Protein AF-A0A534U1G4-F1 (afdb_monomer_lite)

Structure (mmCIF, N/CA/C/O backbone):
data_AF-A0A534U1G4-F1
#
_entry.id   AF-A0A534U1G4-F1
#
loop_
_atom_site.group_PDB
_atom_site.id
_atom_site.type_symbol
_atom_site.label_atom_id
_atom_site.label_alt_id
_atom_site.label_comp_id
_atom_site.label_asym_id
_atom_site.label_entity_id
_atom_site.label_seq_id
_atom_site.pdbx_PDB_ins_code
_atom_site.Cartn_x
_atom_site.Cartn_y
_atom_site.Cartn_z
_atom_site.occupancy
_atom_site.B_iso_or_equiv
_atom_site.auth_seq_id
_atom_site.auth_comp_id
_atom_site.auth_asym_id
_atom_site.auth_atom_id
_atom_site.pdbx_PDB_model_num
ATOM 1 N N . ALA A 1 1 ? 0.301 -11.351 1.238 1.00 63.72 1 ALA A N 1
ATOM 2 C CA . ALA A 1 1 ? 0.905 -11.256 2.587 1.00 63.72 1 ALA A CA 1
ATOM 3 C C . ALA A 1 1 ? 0.819 -12.601 3.310 1.00 63.72 1 ALA A C 1
ATOM 5 O O . ALA A 1 1 ? -0.195 -13.269 3.157 1.00 63.72 1 ALA A O 1
ATOM 6 N N . ALA A 1 2 ? 1.834 -12.990 4.095 1.00 75.06 2 ALA A N 1
ATOM 7 C CA . ALA A 1 2 ? 1.848 -14.268 4.829 1.00 75.06 2 ALA A CA 1
ATOM 8 C C . ALA A 1 2 ? 0.688 -14.404 5.838 1.00 75.06 2 ALA A C 1
ATOM 10 O O . ALA A 1 2 ? 0.161 -15.491 6.023 1.00 75.06 2 ALA A O 1
ATOM 11 N N . CYS A 1 3 ? 0.226 -13.289 6.413 1.00 82.69 3 CYS A N 1
ATOM 12 C CA . CYS A 1 3 ? -0.944 -13.245 7.298 1.00 82.69 3 CYS A CA 1
ATOM 13 C C . CYS A 1 3 ? -2.263 -12.986 6.546 1.00 82.69 3 CYS A C 1
ATOM 15 O O . CYS A 1 3 ? -3.208 -12.483 7.142 1.00 82.69 3 CYS A O 1
ATOM 17 N N . GLY A 1 4 ? -2.326 -13.235 5.232 1.00 80.19 4 GLY A N 1
ATOM 18 C CA . GLY A 1 4 ? -3.421 -12.773 4.365 1.00 80.19 4 GLY A CA 1
ATOM 19 C C . GLY A 1 4 ? -4.823 -13.232 4.781 1.00 80.19 4 GLY A C 1
ATOM 20 O O . GLY A 1 4 ? -5.782 -12.505 4.540 1.00 80.19 4 GLY A O 1
ATOM 21 N N . GLU A 1 5 ? -4.925 -14.385 5.443 1.00 85.62 5 GLU A N 1
ATOM 22 C CA . GLU A 1 5 ? -6.196 -14.972 5.893 1.00 85.62 5 GLU A CA 1
ATOM 23 C C . GLU A 1 5 ? -6.665 -14.443 7.256 1.00 85.62 5 GLU A C 1
ATOM 25 O O . GLU A 1 5 ? -7.783 -14.711 7.692 1.00 85.62 5 GLU A O 1
ATOM 30 N N . HIS A 1 6 ? -5.829 -13.659 7.936 1.00 90.88 6 HIS A N 1
ATOM 31 C CA . HIS A 1 6 ? -6.122 -13.115 9.253 1.00 90.88 6 HIS A CA 1
ATOM 32 C C . HIS A 1 6 ? -6.422 -11.620 9.177 1.00 90.88 6 HIS A C 1
ATOM 34 O O . HIS A 1 6 ? -5.925 -10.897 8.313 1.00 90.88 6 HIS A O 1
ATOM 40 N N . ASP A 1 7 ? -7.223 -11.128 10.119 1.00 94.19 7 ASP A N 1
ATOM 41 C CA . ASP A 1 7 ? -7.346 -9.695 10.373 1.00 94.19 7 ASP A CA 1
ATOM 42 C C . ASP A 1 7 ? -6.049 -9.221 11.036 1.00 94.19 7 ASP A C 1
ATOM 44 O O . ASP A 1 7 ? -5.776 -9.536 12.194 1.00 94.19 7 ASP A O 1
ATOM 48 N N . THR A 1 8 ? -5.186 -8.557 10.270 1.00 95.25 8 THR A N 1
ATOM 49 C CA . THR A 1 8 ? -3.868 -8.124 10.736 1.00 95.25 8 THR A CA 1
ATOM 50 C C . THR A 1 8 ? -3.565 -6.714 10.254 1.00 95.25 8 THR A C 1
ATOM 52 O O . THR A 1 8 ? -3.754 -6.380 9.081 1.00 95.25 8 THR A O 1
ATOM 55 N N . GLU A 1 9 ? -3.045 -5.906 11.176 1.00 95.56 9 GLU A N 1
ATOM 56 C CA . GLU A 1 9 ? -2.536 -4.560 10.936 1.00 95.56 9 GLU A CA 1
ATOM 57 C C . GLU A 1 9 ? -1.026 -4.535 11.211 1.00 95.56 9 GLU A C 1
ATOM 59 O O . GLU A 1 9 ? -0.562 -5.016 12.245 1.00 95.56 9 GLU A O 1
ATOM 64 N N . LEU A 1 10 ? -0.257 -3.972 10.283 1.00 94.69 10 LEU A N 1
ATOM 65 C CA . LEU A 1 10 ? 1.175 -3.726 10.401 1.00 94.69 10 LEU A CA 1
ATOM 66 C C . LEU A 1 10 ? 1.411 -2.220 10.459 1.00 94.69 10 LEU A C 1
ATOM 68 O O . LEU A 1 10 ? 0.996 -1.476 9.569 1.00 94.69 10 LEU A O 1
ATOM 72 N N . PHE A 1 11 ? 2.130 -1.781 11.486 1.00 93.50 11 PHE A N 1
ATOM 73 C CA . PHE A 1 11 ? 2.505 -0.385 11.679 1.00 93.50 11 PHE A CA 1
ATOM 74 C C . PHE A 1 11 ? 3.995 -0.216 11.404 1.00 93.50 11 PHE A C 1
ATOM 76 O O . PHE A 1 11 ? 4.820 -0.975 11.909 1.00 93.50 11 PHE A O 1
ATOM 83 N N . THR A 1 12 ? 4.353 0.795 10.616 1.00 92.12 12 THR A N 1
ATOM 84 C CA . THR A 1 12 ? 5.753 1.150 10.376 1.00 92.12 12 THR A CA 1
ATOM 85 C C . THR A 1 12 ? 5.944 2.657 10.365 1.00 92.12 12 THR A C 1
ATOM 87 O O . THR A 1 12 ? 5.112 3.418 9.870 1.00 92.12 12 THR A O 1
ATOM 90 N N . TYR A 1 13 ? 7.085 3.101 10.886 1.00 91.56 13 TYR A N 1
ATOM 91 C CA . TYR A 1 13 ? 7.482 4.505 10.893 1.00 91.56 13 TYR A CA 1
ATOM 92 C C . TYR A 1 13 ? 7.913 5.009 9.508 1.00 91.56 13 TYR A C 1
ATOM 94 O O . TYR A 1 13 ? 8.138 6.209 9.341 1.00 91.56 13 TYR A O 1
ATOM 102 N N . SER A 1 14 ? 8.081 4.137 8.509 1.00 90.31 14 SER A N 1
ATOM 103 C CA . SER A 1 14 ? 8.433 4.568 7.154 1.00 90.31 14 SER A CA 1
ATOM 104 C C . SER A 1 14 ? 7.232 5.202 6.456 1.00 90.31 14 SER A C 1
ATOM 106 O O . SER A 1 14 ? 6.191 4.569 6.331 1.00 90.31 14 SER A O 1
ATOM 108 N N . ALA A 1 15 ? 7.393 6.426 5.954 1.00 90.25 15 ALA A N 1
ATOM 109 C CA . ALA A 1 15 ? 6.441 7.089 5.056 1.00 90.25 15 ALA A CA 1
ATOM 110 C C . ALA A 1 15 ? 6.950 7.128 3.602 1.00 90.25 15 ALA A C 1
ATOM 112 O O . ALA A 1 15 ? 6.461 7.908 2.789 1.00 90.25 15 ALA A O 1
ATOM 113 N N . SER A 1 16 ? 7.961 6.311 3.276 1.00 92.50 16 SER A N 1
ATOM 114 C CA . SER A 1 16 ? 8.557 6.275 1.939 1.00 92.50 16 SER A CA 1
ATOM 115 C C . SER A 1 16 ? 7.543 5.834 0.881 1.00 92.50 16 SER A C 1
ATOM 117 O O . SER A 1 16 ? 6.832 4.841 1.066 1.00 92.50 16 SER A O 1
ATOM 119 N N . THR A 1 17 ? 7.549 6.519 -0.265 1.00 95.06 17 THR A N 1
ATOM 120 C CA . THR A 1 17 ? 6.805 6.124 -1.467 1.00 95.06 17 THR A CA 1
ATOM 121 C C . THR A 1 17 ? 7.128 4.687 -1.880 1.00 95.06 17 THR A C 1
ATOM 123 O O . THR A 1 17 ? 6.203 3.916 -2.132 1.00 95.06 17 THR A O 1
ATOM 126 N N . SER A 1 18 ? 8.409 4.301 -1.879 1.00 95.75 18 SER A N 1
ATOM 127 C CA . SER A 1 18 ? 8.843 2.956 -2.281 1.00 95.75 18 SER A CA 1
ATOM 128 C C . SER A 1 18 ? 8.337 1.879 -1.323 1.00 95.75 18 SER A C 1
ATOM 130 O O . SER A 1 18 ? 7.839 0.845 -1.758 1.00 95.75 18 SER A O 1
ATOM 132 N N . VAL A 1 19 ? 8.378 2.139 -0.012 1.00 95.56 19 VAL A N 1
ATOM 133 C CA . VAL A 1 19 ? 7.901 1.188 1.007 1.00 95.56 19 VAL A CA 1
ATOM 134 C C . VAL A 1 19 ? 6.389 0.999 0.909 1.00 95.56 19 VAL A C 1
ATOM 136 O O . VAL A 1 19 ? 5.907 -0.131 0.935 1.00 95.56 19 VAL A O 1
ATOM 139 N N . ARG A 1 20 ? 5.628 2.086 0.743 1.00 96.50 20 ARG A N 1
ATOM 140 C CA . ARG A 1 20 ? 4.172 2.012 0.547 1.00 96.50 20 ARG A CA 1
ATOM 141 C C . ARG A 1 20 ? 3.813 1.263 -0.740 1.00 96.50 20 ARG A C 1
ATOM 143 O O . ARG A 1 20 ? 2.916 0.426 -0.712 1.00 96.50 20 ARG A O 1
ATOM 150 N N . ALA A 1 21 ? 4.549 1.491 -1.829 1.00 97.38 21 ALA A N 1
ATOM 151 C CA . ALA A 1 21 ? 4.373 0.758 -3.083 1.00 97.38 21 ALA A 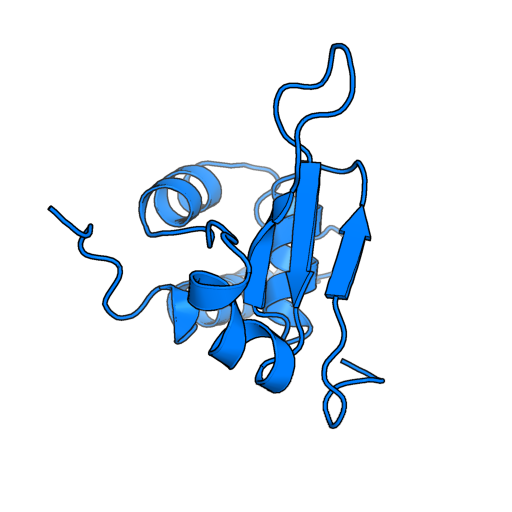CA 1
ATOM 152 C C . ALA A 1 21 ? 4.684 -0.742 -2.934 1.00 97.38 21 ALA A C 1
ATOM 154 O O . ALA A 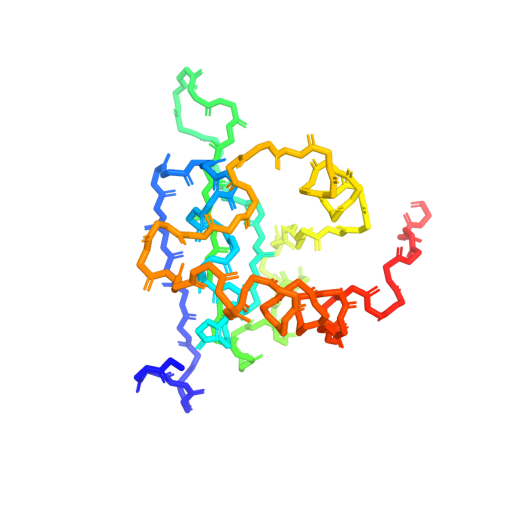1 21 ? 3.923 -1.574 -3.425 1.00 97.38 21 ALA A O 1
ATOM 155 N N . ALA A 1 22 ? 5.746 -1.103 -2.209 1.00 96.69 22 ALA A N 1
ATOM 156 C CA . ALA A 1 22 ? 6.076 -2.498 -1.920 1.00 96.69 22 ALA A CA 1
ATOM 157 C C . ALA A 1 22 ? 4.969 -3.198 -1.110 1.00 96.69 22 ALA A C 1
ATOM 159 O O . ALA A 1 22 ? 4.569 -4.314 -1.437 1.00 96.69 22 ALA A O 1
ATOM 160 N N . LEU A 1 23 ? 4.417 -2.530 -0.090 1.00 96.75 23 LEU A N 1
ATOM 161 C CA . LEU A 1 23 ? 3.315 -3.063 0.723 1.00 96.75 23 LEU A CA 1
ATOM 162 C C . LEU A 1 23 ? 2.045 -3.294 -0.112 1.00 96.75 23 LEU A C 1
ATOM 164 O O . LEU A 1 23 ? 1.431 -4.357 -0.019 1.00 96.75 23 LEU A O 1
ATOM 168 N N . LEU A 1 24 ? 1.695 -2.340 -0.978 1.00 97.00 24 LEU A N 1
ATOM 169 C CA . LEU A 1 24 ? 0.596 -2.483 -1.937 1.00 97.00 24 LEU A CA 1
ATOM 170 C C . LEU A 1 24 ? 0.822 -3.681 -2.877 1.00 97.00 24 LEU A C 1
ATOM 172 O O . LEU A 1 24 ? -0.059 -4.525 -3.043 1.00 97.00 24 LEU A O 1
ATOM 176 N N . ALA A 1 25 ? 2.026 -3.816 -3.441 1.00 95.69 25 ALA A N 1
ATOM 177 C CA . ALA A 1 25 ? 2.383 -4.938 -4.312 1.00 95.69 25 ALA A CA 1
ATOM 178 C C . ALA A 1 25 ? 2.374 -6.299 -3.585 1.00 95.69 25 ALA A C 1
ATOM 180 O O . ALA A 1 25 ? 2.055 -7.325 -4.191 1.00 95.69 25 ALA A O 1
ATOM 181 N N . ALA A 1 26 ? 2.654 -6.320 -2.279 1.00 94.56 26 ALA A N 1
ATOM 182 C CA . ALA A 1 26 ? 2.565 -7.512 -1.431 1.00 94.56 26 ALA A CA 1
ATOM 183 C C . ALA A 1 26 ? 1.115 -7.922 -1.077 1.00 94.56 26 ALA A C 1
ATOM 185 O O . ALA A 1 26 ? 0.896 -8.959 -0.430 1.00 94.56 26 ALA A O 1
ATOM 186 N N . GLY A 1 27 ? 0.124 -7.134 -1.512 1.00 94.69 27 GLY A N 1
ATOM 187 C CA . GLY A 1 27 ? -1.304 -7.398 -1.336 1.00 94.69 27 GLY A CA 1
ATOM 188 C C . GLY A 1 27 ? -1.904 -6.813 -0.059 1.00 94.69 27 GLY A C 1
ATOM 189 O O . GLY A 1 27 ? -2.976 -7.253 0.351 1.00 94.69 27 GLY A O 1
ATOM 190 N N . PHE A 1 28 ? -1.227 -5.862 0.588 1.00 96.81 28 PHE A N 1
ATOM 191 C CA . PHE A 1 28 ? -1.836 -5.086 1.665 1.00 96.81 28 PHE A CA 1
ATOM 192 C C . PHE A 1 28 ? -2.699 -3.953 1.103 1.00 96.81 28 PHE A C 1
ATOM 194 O O . PHE A 1 28 ? -2.410 -3.395 0.046 1.00 96.81 28 PHE A O 1
ATOM 201 N N . VAL A 1 29 ? -3.714 -3.565 1.869 1.00 96.75 29 VAL A N 1
ATOM 202 C CA . VAL A 1 29 ? -4.382 -2.267 1.749 1.00 96.75 29 VAL A CA 1
ATOM 203 C C . VAL A 1 29 ? -3.629 -1.286 2.642 1.00 96.75 29 VAL A C 1
ATOM 205 O O . VAL A 1 29 ? -3.412 -1.562 3.822 1.00 96.75 29 VAL A O 1
ATOM 208 N N . VAL A 1 30 ? -3.192 -0.156 2.095 1.00 97.44 30 VAL A N 1
ATOM 209 C CA . VAL A 1 30 ? -2.276 0.756 2.795 1.00 97.44 30 VAL A CA 1
ATOM 210 C C . VAL A 1 30 ? -2.974 2.060 3.159 1.00 97.44 30 VAL A C 1
ATOM 212 O O . VAL A 1 30 ? -3.637 2.677 2.335 1.00 97.44 30 VAL A O 1
ATOM 215 N N . GLY A 1 31 ? -2.807 2.507 4.396 1.00 95.69 31 GLY A N 1
ATOM 216 C CA . GLY A 1 31 ? -3.339 3.757 4.913 1.00 95.69 31 GLY A CA 1
ATOM 217 C C . GLY A 1 31 ? -2.286 4.621 5.594 1.00 95.69 31 GLY A C 1
ATOM 218 O O . GLY A 1 31 ? -1.128 4.229 5.785 1.00 95.69 31 GLY A O 1
ATOM 219 N N . ARG A 1 32 ? -2.715 5.819 5.983 1.00 93.44 32 ARG A N 1
ATOM 220 C CA . ARG A 1 32 ? -1.943 6.718 6.836 1.00 93.44 32 ARG A CA 1
ATOM 221 C C . ARG A 1 32 ? -1.921 6.135 8.245 1.00 93.44 32 ARG A C 1
ATOM 223 O O . ARG A 1 32 ? -2.966 5.831 8.820 1.00 93.44 32 ARG A O 1
ATOM 230 N N . GLY A 1 33 ? -0.723 5.937 8.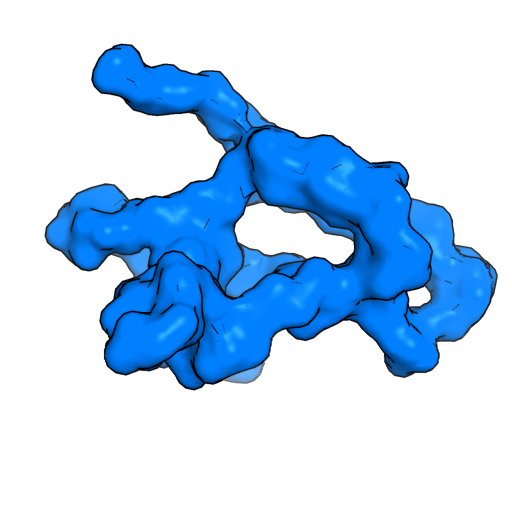779 1.00 88.44 33 GLY A N 1
ATOM 231 C CA . GLY A 1 33 ? -0.557 5.582 10.181 1.00 88.44 33 GLY A CA 1
ATOM 232 C C . GLY A 1 33 ? -0.700 6.812 11.080 1.00 88.44 33 GLY A C 1
ATOM 233 O O . GLY A 1 33 ? -0.676 7.953 10.613 1.00 88.44 33 GLY A O 1
ATOM 234 N N . VAL A 1 34 ? -0.845 6.574 12.383 1.00 80.06 34 VAL A N 1
ATOM 235 C CA . VAL A 1 34 ? -0.980 7.643 13.382 1.00 80.06 34 VAL A CA 1
ATOM 236 C C . VAL A 1 34 ? 0.327 8.453 13.454 1.00 80.06 34 VAL A C 1
ATOM 238 O O . VAL A 1 34 ? 1.407 7.849 13.484 1.00 80.06 34 VAL A O 1
ATOM 241 N N . PRO A 1 35 ? 0.270 9.798 13.482 1.00 73.44 35 PRO A N 1
ATOM 242 C CA . PRO A 1 35 ? 1.446 10.623 13.735 1.00 73.44 35 PRO A CA 1
ATOM 243 C C . PRO A 1 35 ? 2.037 10.311 15.114 1.00 73.44 35 PRO A C 1
ATOM 245 O O . PRO A 1 35 ? 1.314 10.232 16.105 1.00 73.44 35 PRO A O 1
ATOM 248 N N . THR A 1 36 ? 3.355 10.157 15.200 1.00 61.72 36 THR A N 1
ATOM 249 C CA . THR A 1 36 ? 4.060 9.945 16.473 1.00 61.72 36 THR A CA 1
ATOM 250 C C . THR A 1 36 ? 5.112 11.037 16.645 1.00 61.72 36 THR A C 1
ATOM 252 O O . THR A 1 36 ? 6.086 11.076 15.886 1.00 61.72 36 THR A O 1
ATOM 255 N N . GLY A 1 37 ? 4.933 11.927 17.627 1.00 65.88 37 GLY A N 1
ATOM 256 C CA . GLY A 1 37 ? 5.873 13.021 17.901 1.00 65.88 37 GLY A CA 1
ATOM 257 C C . GLY A 1 37 ? 6.028 13.985 16.716 1.00 65.88 37 GLY A C 1
ATOM 258 O O . GLY A 1 37 ? 5.042 14.460 16.166 1.00 65.88 37 GLY A O 1
ATOM 259 N N . THR A 1 38 ? 7.267 14.265 16.301 1.00 57.06 38 THR A N 1
ATOM 260 C CA . THR A 1 38 ? 7.611 15.214 15.220 1.00 57.06 38 THR A CA 1
ATOM 261 C C . THR A 1 38 ? 7.320 14.704 13.803 1.00 57.06 38 THR A C 1
ATOM 263 O O . THR A 1 38 ? 7.425 15.471 12.846 1.00 57.06 38 THR A O 1
ATOM 266 N N . LYS A 1 39 ? 6.995 13.414 13.626 1.00 55.16 39 LYS A N 1
ATOM 267 C CA . LYS A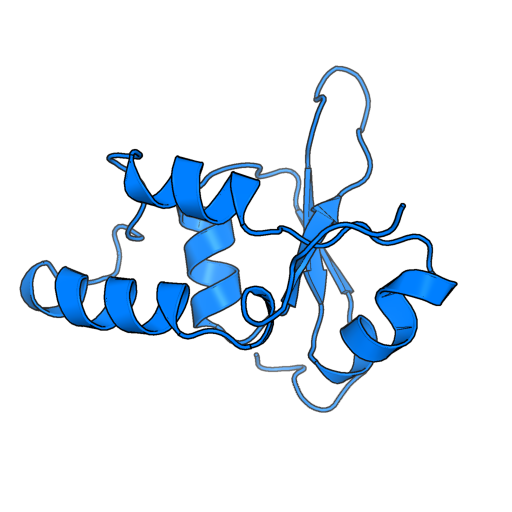 1 39 ? 6.772 12.823 12.300 1.00 55.16 39 LYS A CA 1
ATOM 268 C C . LYS A 1 39 ? 5.289 12.881 11.941 1.00 55.16 39 LYS A C 1
ATOM 270 O O . LYS A 1 39 ? 4.478 12.134 12.483 1.00 55.16 39 LYS A O 1
ATOM 275 N N . LEU A 1 40 ? 4.973 13.764 10.997 1.00 66.44 40 LEU A N 1
ATOM 276 C CA . LEU A 1 40 ? 3.606 14.096 10.582 1.00 66.44 40 LEU A CA 1
ATOM 277 C C . LEU A 1 40 ? 2.852 12.930 9.916 1.00 66.44 40 LEU A C 1
ATOM 279 O O . LEU A 1 40 ? 1.629 12.982 9.831 1.00 66.44 40 LEU A O 1
ATOM 283 N N . GLU A 1 41 ? 3.544 11.877 9.460 1.00 76.88 41 GLU A N 1
ATOM 284 C CA . GLU A 1 41 ? 2.906 10.746 8.779 1.00 76.88 41 GLU A CA 1
ATOM 285 C C . GLU A 1 41 ? 3.703 9.439 8.956 1.00 76.88 41 GLU A C 1
ATOM 287 O O . GLU A 1 41 ? 4.916 9.399 8.730 1.00 76.88 41 GLU A O 1
ATOM 292 N N . THR A 1 42 ? 3.022 8.357 9.344 1.00 91.00 42 THR A N 1
ATOM 293 C CA . THR A 1 42 ? 3.550 6.978 9.360 1.00 91.00 42 THR A CA 1
ATOM 294 C C . THR A 1 42 ? 2.754 6.107 8.377 1.00 91.00 42 THR A C 1
ATOM 296 O O . THR A 1 42 ? 1.885 6.611 7.657 1.00 91.00 42 THR A O 1
ATOM 299 N N . THR A 1 43 ? 3.049 4.810 8.270 1.00 95.31 43 THR A N 1
ATOM 300 C CA . THR A 1 43 ? 2.315 3.899 7.374 1.00 95.31 43 THR A CA 1
ATOM 301 C C . THR A 1 43 ? 1.619 2.801 8.165 1.00 95.31 43 THR A C 1
ATOM 303 O O . THR A 1 43 ? 2.221 2.162 9.029 1.00 95.31 43 THR A O 1
ATOM 306 N N . LEU A 1 44 ? 0.357 2.566 7.814 1.00 96.19 44 LEU A N 1
ATOM 307 C CA . LEU A 1 44 ? -0.440 1.427 8.244 1.00 96.19 44 LEU A CA 1
ATOM 308 C C . LEU A 1 44 ? -0.665 0.516 7.034 1.00 96.19 44 LEU A C 1
ATOM 310 O O . LEU A 1 44 ? -1.172 0.969 6.014 1.00 96.19 44 LEU A O 1
ATOM 314 N N . ALA A 1 45 ? -0.314 -0.759 7.138 1.00 96.88 45 ALA A N 1
ATOM 315 C CA . ALA A 1 45 ? -0.648 -1.773 6.145 1.00 96.88 45 ALA A CA 1
ATOM 316 C C . ALA A 1 45 ? -1.615 -2.788 6.752 1.00 96.88 45 ALA A C 1
ATOM 318 O O . ALA A 1 45 ? -1.424 -3.248 7.872 1.00 96.88 45 ALA A O 1
ATOM 319 N N . MET A 1 46 ? -2.661 -3.132 6.016 1.00 97.25 46 MET A N 1
ATOM 320 C CA . MET A 1 46 ? -3.745 -3.993 6.475 1.00 97.25 46 MET A CA 1
ATOM 321 C C . MET A 1 46 ? -3.919 -5.154 5.515 1.00 97.25 46 MET A C 1
ATOM 323 O O . MET A 1 46 ? -3.839 -4.982 4.297 1.00 97.25 46 MET A O 1
ATOM 327 N N . THR A 1 47 ? -4.165 -6.346 6.043 1.00 96.31 47 THR A N 1
ATOM 328 C CA . THR A 1 47 ? -4.678 -7.440 5.210 1.00 96.31 47 THR A CA 1
ATOM 329 C C . THR A 1 47 ? -6.060 -7.060 4.659 1.00 96.31 47 THR A C 1
ATOM 331 O O . THR A 1 47 ? -6.738 -6.217 5.259 1.00 96.31 47 THR A O 1
ATOM 334 N N . PRO A 1 48 ? -6.525 -7.659 3.546 1.00 92.94 48 PRO A N 1
ATOM 335 C CA . PRO A 1 48 ? -7.858 -7.371 3.013 1.00 92.94 48 PRO A CA 1
ATOM 336 C C . PRO A 1 48 ? -8.969 -7.510 4.068 1.00 92.94 48 PRO A C 1
ATOM 338 O O . PRO A 1 48 ? -9.821 -6.631 4.177 1.00 92.94 48 PRO A O 1
ATOM 341 N N . SER A 1 49 ? -8.902 -8.542 4.916 1.00 93.69 49 SER A N 1
ATOM 342 C CA . SER A 1 49 ? -9.851 -8.766 6.016 1.00 93.69 49 SER A CA 1
ATOM 343 C C . SER A 1 49 ? -9.848 -7.639 7.057 1.00 93.69 49 SER A C 1
ATOM 345 O O . SER A 1 49 ? -10.913 -7.199 7.484 1.00 93.69 49 SER A O 1
ATOM 347 N N . ALA A 1 50 ? -8.673 -7.124 7.440 1.00 94.75 50 ALA A N 1
ATOM 348 C CA . ALA A 1 50 ? -8.571 -5.980 8.352 1.00 94.75 50 ALA A CA 1
ATOM 349 C C . ALA A 1 50 ? -9.093 -4.684 7.708 1.00 94.75 50 ALA A C 1
ATOM 351 O O . ALA A 1 50 ? -9.757 -3.879 8.365 1.00 94.75 50 ALA A O 1
ATOM 352 N N . ALA A 1 51 ? -8.847 -4.503 6.407 1.00 94.12 51 ALA A N 1
ATOM 353 C CA . ALA A 1 51 ? -9.272 -3.324 5.663 1.00 94.12 51 ALA A CA 1
ATOM 354 C C . ALA A 1 51 ? -10.800 -3.174 5.584 1.00 94.12 51 ALA A C 1
ATOM 356 O O . ALA A 1 51 ? -11.290 -2.045 5.561 1.00 94.12 51 ALA A O 1
ATOM 357 N N . LEU A 1 52 ? -11.565 -4.272 5.639 1.00 93.12 52 LEU A N 1
ATOM 358 C CA . LEU A 1 52 ? -13.034 -4.229 5.737 1.00 93.12 52 LEU A CA 1
ATOM 359 C C . LEU A 1 52 ? -13.528 -3.482 6.985 1.00 93.12 52 LEU A C 1
ATOM 361 O O . LEU A 1 52 ? -14.625 -2.931 6.983 1.00 93.12 52 LEU A O 1
ATOM 365 N N . ARG A 1 53 ? -12.719 -3.429 8.050 1.00 93.12 53 ARG A N 1
ATOM 366 C CA . ARG A 1 53 ? -13.034 -2.716 9.299 1.00 93.12 53 ARG A CA 1
ATOM 367 C C . ARG A 1 53 ? -12.325 -1.370 9.424 1.00 93.12 53 ARG A C 1
ATOM 369 O O . ARG A 1 53 ? -12.391 -0.753 10.485 1.00 93.12 53 ARG A O 1
ATOM 376 N N . SER A 1 54 ? -11.674 -0.902 8.358 1.00 91.81 54 SER A N 1
ATOM 377 C CA . SER A 1 54 ? -10.906 0.351 8.338 1.00 91.81 54 SER A CA 1
ATOM 378 C C . SER A 1 54 ? -11.725 1.548 8.822 1.00 91.81 54 SER A C 1
ATOM 380 O O . SER A 1 54 ? -11.292 2.228 9.748 1.00 91.81 54 SER A O 1
ATOM 382 N N . VAL A 1 55 ? -12.931 1.754 8.282 1.00 90.50 55 VAL A N 1
ATOM 383 C CA . VAL A 1 55 ? -13.824 2.861 8.670 1.00 90.50 55 VAL A CA 1
ATOM 384 C C . VAL A 1 55 ? -14.196 2.780 10.150 1.00 90.50 55 VAL A C 1
ATOM 386 O O . VAL A 1 55 ? -14.019 3.748 10.885 1.00 90.50 55 VAL A O 1
ATOM 389 N N . ALA A 1 56 ? -14.631 1.605 10.616 1.00 93.19 56 ALA A N 1
ATOM 390 C CA . ALA A 1 56 ? -14.996 1.390 12.018 1.00 93.19 56 ALA A CA 1
ATOM 391 C C . ALA A 1 56 ? -13.813 1.603 12.983 1.00 93.19 56 ALA A C 1
ATOM 393 O O . ALA A 1 56 ? -14.009 1.982 14.134 1.00 93.19 56 ALA A O 1
ATOM 394 N N . ARG A 1 57 ? -12.580 1.380 12.514 1.00 93.00 57 ARG A N 1
ATOM 395 C CA . ARG A 1 57 ? -11.331 1.615 13.255 1.00 93.00 57 ARG A CA 1
ATOM 396 C C . ARG A 1 57 ? -10.742 3.017 13.039 1.00 93.00 57 ARG A C 1
ATOM 398 O O . ARG A 1 57 ? -9.628 3.278 13.498 1.00 93.00 57 ARG A O 1
ATOM 405 N N . GLY A 1 58 ? -11.437 3.899 12.317 1.00 92.31 58 GLY A N 1
ATOM 406 C CA . GLY A 1 58 ? -10.975 5.254 12.006 1.00 92.31 58 GLY A CA 1
ATOM 407 C C . GLY A 1 58 ? -9.684 5.292 11.180 1.00 92.31 58 GLY A C 1
ATOM 408 O O . GLY A 1 58 ? -8.861 6.187 11.361 1.00 92.31 58 GLY A O 1
ATOM 409 N N . ARG A 1 59 ? -9.444 4.293 10.321 1.00 93.31 59 ARG A N 1
ATOM 410 C CA . ARG A 1 59 ? -8.255 4.235 9.458 1.00 93.31 59 ARG A CA 1
ATOM 411 C C . ARG A 1 59 ? -8.487 5.050 8.191 1.00 93.31 59 ARG A C 1
ATOM 413 O O . ARG A 1 59 ? -9.513 4.901 7.535 1.00 93.31 59 ARG A O 1
ATOM 420 N N . VAL A 1 60 ? -7.494 5.849 7.811 1.00 93.00 60 VAL A N 1
ATOM 421 C CA . VAL A 1 60 ? -7.518 6.640 6.573 1.00 93.00 60 VAL A CA 1
ATOM 422 C C . VAL A 1 60 ? -6.701 5.910 5.515 1.00 93.00 60 VAL A C 1
ATOM 424 O O . VAL A 1 60 ? -5.486 5.779 5.659 1.00 93.00 60 VAL A O 1
ATOM 427 N N . LEU A 1 61 ? -7.355 5.408 4.468 1.00 95.00 61 LEU A N 1
ATOM 428 C CA . LEU A 1 61 ? -6.675 4.728 3.362 1.00 95.00 61 LEU A CA 1
ATOM 429 C C . LEU A 1 61 ? -5.940 5.732 2.468 1.00 95.00 61 LEU A C 1
ATOM 431 O O . LEU A 1 61 ? -6.329 6.892 2.375 1.00 95.00 61 LEU A O 1
ATOM 435 N N . LEU A 1 62 ? -4.875 5.285 1.801 1.00 95.44 62 LEU A N 1
ATOM 436 C CA . LEU A 1 62 ? -4.271 6.066 0.722 1.00 95.44 62 LEU A CA 1
ATOM 437 C C . LEU A 1 62 ? -5.237 6.097 -0.467 1.00 95.44 62 LEU A C 1
ATOM 439 O O . LEU A 1 62 ? -5.695 5.037 -0.900 1.00 95.44 62 LEU A O 1
ATOM 443 N N . GLY A 1 63 ? -5.525 7.289 -0.981 1.00 93.75 63 GLY A N 1
ATOM 444 C CA . GLY A 1 63 ? -6.412 7.490 -2.121 1.00 93.75 63 GLY A CA 1
ATOM 445 C C . GLY A 1 63 ? -5.674 7.872 -3.404 1.00 93.75 63 GLY A C 1
ATOM 446 O O . GLY A 1 63 ? -4.462 7.667 -3.561 1.00 93.75 63 GLY A O 1
ATOM 447 N N . THR A 1 64 ? -6.434 8.431 -4.342 1.00 93.06 64 THR A N 1
ATOM 448 C CA . THR A 1 64 ? -5.953 8.932 -5.638 1.00 93.06 64 THR A CA 1
ATOM 449 C C . THR A 1 64 ? -4.887 10.016 -5.484 1.00 93.06 64 THR A C 1
ATOM 451 O O . THR A 1 64 ? -3.939 10.049 -6.268 1.00 93.06 64 THR A O 1
ATOM 454 N N . GLU A 1 65 ? -4.945 10.825 -4.424 1.00 93.31 65 GLU A N 1
ATOM 455 C CA . GLU A 1 65 ? -3.973 11.883 -4.145 1.00 93.31 65 GLU A CA 1
ATOM 456 C C . GLU A 1 65 ? -2.567 11.323 -3.886 1.00 93.31 65 GLU A C 1
ATOM 458 O O . GLU A 1 65 ? -1.546 11.898 -4.288 1.00 93.31 65 GLU A O 1
ATOM 463 N N . TRP A 1 66 ? -2.495 10.163 -3.227 1.00 95.19 66 TRP A N 1
ATOM 464 C CA . TRP A 1 66 ? -1.232 9.461 -3.041 1.00 95.19 66 TRP A CA 1
ATOM 465 C C . TRP A 1 66 ? -0.760 8.835 -4.355 1.00 95.19 66 TRP A C 1
ATOM 467 O O . TRP A 1 66 ? 0.427 8.926 -4.676 1.00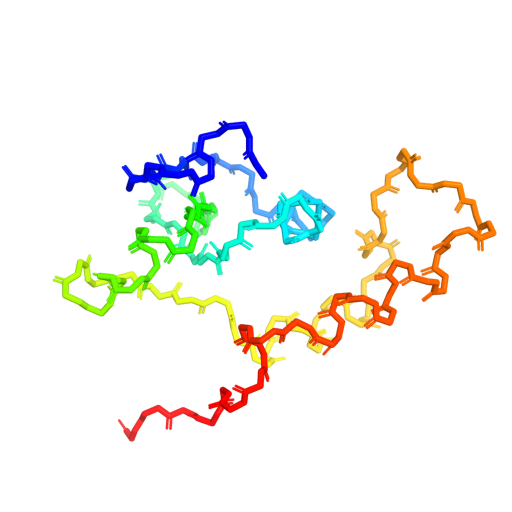 95.19 66 TRP A O 1
ATOM 477 N N . LEU A 1 67 ? -1.675 8.256 -5.140 1.00 95.88 67 LEU A N 1
ATOM 478 C CA . LEU A 1 67 ? -1.349 7.630 -6.422 1.00 95.88 67 LEU A CA 1
ATOM 479 C C . LEU A 1 67 ? -0.759 8.643 -7.421 1.00 95.88 67 LEU A C 1
ATOM 481 O O . LEU A 1 67 ? 0.232 8.349 -8.090 1.00 95.88 67 LEU A O 1
ATOM 485 N N . GLU A 1 68 ? -1.292 9.862 -7.479 1.00 95.50 68 GLU A N 1
ATOM 486 C CA . GLU A 1 68 ? -0.756 10.958 -8.300 1.00 95.50 68 GLU A CA 1
ATOM 487 C C . GLU A 1 68 ? 0.636 11.420 -7.853 1.00 95.50 68 GLU A C 1
ATOM 489 O O . GLU A 1 68 ? 1.493 11.771 -8.672 1.00 95.50 68 GLU A O 1
ATOM 494 N N . ARG A 1 69 ? 0.895 11.426 -6.541 1.00 95.06 69 ARG A N 1
ATOM 495 C CA . ARG A 1 69 ? 2.232 11.703 -5.999 1.00 95.06 69 ARG A CA 1
ATOM 496 C C . ARG A 1 69 ? 3.209 10.586 -6.360 1.00 95.06 69 ARG A C 1
ATOM 498 O O . ARG A 1 69 ? 4.320 10.868 -6.805 1.00 95.06 69 ARG A O 1
ATOM 505 N N . TRP A 1 70 ? 2.791 9.331 -6.218 1.00 96.81 70 TRP A N 1
ATOM 506 C CA . TRP A 1 70 ? 3.573 8.152 -6.590 1.00 96.81 70 TRP A CA 1
ATOM 507 C C . TRP A 1 70 ? 3.918 8.158 -8.095 1.00 96.81 70 TRP A C 1
ATOM 509 O O . TRP A 1 70 ? 5.076 7.962 -8.466 1.00 96.81 70 TRP A O 1
ATOM 519 N N . ARG A 1 71 ? 2.975 8.547 -8.967 1.00 95.31 71 ARG A N 1
ATOM 520 C CA . ARG A 1 71 ? 3.195 8.748 -10.416 1.00 95.31 71 ARG A CA 1
ATOM 521 C C . ARG A 1 71 ? 4.213 9.832 -10.776 1.00 95.31 71 ARG A C 1
ATOM 523 O O . ARG A 1 71 ? 4.694 9.846 -11.905 1.00 95.31 71 ARG A O 1
ATOM 530 N N . ARG A 1 72 ? 4.602 10.710 -9.852 1.00 95.31 72 ARG A N 1
ATOM 531 C CA . ARG A 1 72 ? 5.642 11.734 -10.073 1.00 95.31 72 ARG A CA 1
ATOM 532 C C . ARG A 1 72 ? 6.959 11.437 -9.356 1.00 95.31 72 ARG A C 1
ATOM 534 O O . ARG A 1 72 ? 7.928 12.146 -9.573 1.00 95.31 72 ARG A O 1
ATOM 541 N N . SER A 1 73 ? 6.997 10.418 -8.501 1.00 94.25 73 SER A N 1
ATOM 542 C CA . SER A 1 73 ? 8.167 10.110 -7.680 1.00 94.25 73 SER A CA 1
ATOM 543 C C . SER A 1 73 ? 9.192 9.262 -8.431 1.00 94.25 73 SER A C 1
ATOM 545 O O . SER A 1 73 ? 8.849 8.221 -8.986 1.00 94.25 73 SER A O 1
ATOM 547 N N . ASP A 1 74 ? 10.466 9.636 -8.348 1.00 90.56 74 ASP A N 1
ATOM 548 C CA . ASP A 1 74 ? 11.568 8.805 -8.858 1.00 90.56 74 ASP A CA 1
ATOM 549 C C . ASP A 1 74 ? 11.760 7.517 -8.037 1.00 90.56 74 ASP A C 1
ATOM 551 O O . ASP A 1 74 ? 12.251 6.515 -8.542 1.00 90.56 74 ASP A O 1
ATOM 555 N N . ALA A 1 75 ? 11.283 7.499 -6.786 1.00 91.00 75 ALA A N 1
ATOM 556 C CA . ALA A 1 75 ? 11.307 6.340 -5.891 1.00 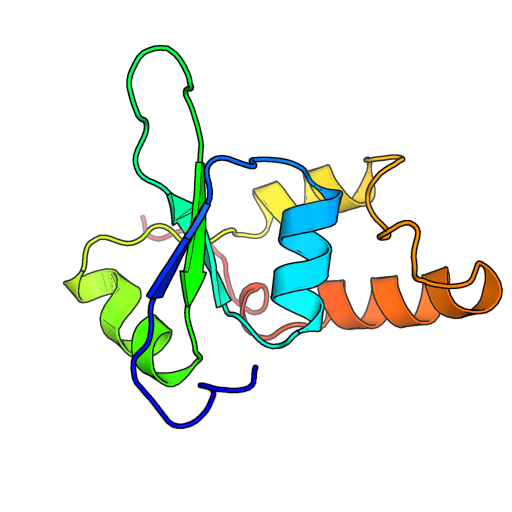91.00 75 ALA A CA 1
ATOM 557 C C . ALA A 1 75 ? 9.993 5.528 -5.916 1.00 91.00 75 ALA A C 1
ATOM 559 O O . ALA A 1 75 ? 9.631 4.890 -4.925 1.00 91.00 75 ALA A O 1
ATOM 560 N N . ARG A 1 76 ? 9.223 5.589 -7.013 1.00 94.56 76 ARG A N 1
ATOM 561 C CA . ARG A 1 76 ? 7.915 4.912 -7.122 1.00 94.56 76 ARG A CA 1
ATOM 562 C C . ARG A 1 76 ? 8.026 3.386 -7.186 1.00 94.56 76 ARG A C 1
ATOM 564 O O . ARG A 1 76 ? 7.111 2.689 -6.747 1.00 94.56 76 ARG A O 1
ATOM 571 N N . VAL A 1 77 ? 9.122 2.876 -7.746 1.00 95.69 77 VAL A N 1
ATOM 572 C CA . VAL A 1 77 ? 9.383 1.442 -7.873 1.00 95.69 77 VAL A CA 1
ATOM 573 C C . VAL A 1 77 ? 10.418 1.038 -6.816 1.00 95.69 77 VAL A C 1
ATOM 575 O O . VAL A 1 77 ? 11.451 1.701 -6.706 1.00 95.69 77 VAL A O 1
ATOM 578 N N . PRO A 1 78 ? 10.153 -0.001 -6.007 1.00 95.31 78 PRO A N 1
ATOM 579 C CA . PRO A 1 78 ? 11.137 -0.560 -5.085 1.00 95.31 78 PRO A CA 1
ATOM 580 C C . PRO A 1 78 ? 12.424 -1.010 -5.799 1.00 95.31 78 PRO A C 1
ATOM 582 O O . PRO A 1 78 ? 12.380 -1.489 -6.929 1.00 95.31 78 PRO A O 1
ATOM 585 N N . SER A 1 79 ? 13.579 -0.856 -5.146 1.00 92.94 79 SER A N 1
ATOM 586 C CA . SER A 1 79 ? 14.897 -1.134 -5.746 1.00 92.94 79 SER A CA 1
ATOM 587 C C . SER A 1 79 ? 15.146 -2.610 -6.067 1.00 92.94 79 SER A C 1
ATOM 589 O O . SER A 1 79 ? 16.045 -2.926 -6.837 1.00 92.94 79 SER A O 1
ATOM 591 N N . ASP A 1 80 ? 14.381 -3.508 -5.453 1.00 92.75 80 ASP A N 1
ATOM 592 C CA . ASP A 1 80 ? 14.398 -4.952 -5.676 1.00 92.75 80 ASP A CA 1
ATOM 593 C C . ASP A 1 80 ? 13.561 -5.389 -6.890 1.00 92.75 80 ASP A C 1
ATOM 595 O O . ASP A 1 80 ? 13.597 -6.561 -7.258 1.00 92.75 80 ASP A O 1
ATOM 599 N N . VAL A 1 81 ? 12.842 -4.467 -7.545 1.00 95.25 81 VAL A N 1
ATOM 600 C CA . VAL A 1 81 ? 12.155 -4.739 -8.813 1.00 95.25 81 VAL A CA 1
ATOM 601 C C . VAL A 1 81 ? 13.106 -4.443 -9.984 1.00 95.25 81 VAL A C 1
ATOM 603 O O . VAL A 1 81 ? 13.515 -3.288 -10.162 1.00 95.25 81 VAL A O 1
ATOM 606 N N . PRO A 1 82 ? 13.440 -5.451 -10.815 1.00 94.75 82 PRO A N 1
ATOM 607 C CA . PRO A 1 82 ? 14.275 -5.278 -12.004 1.00 94.75 82 PRO A CA 1
ATOM 608 C C . PRO A 1 82 ? 13.705 -4.252 -12.989 1.00 94.75 82 PRO A C 1
ATOM 610 O O . PRO A 1 82 ? 12.488 -4.107 -13.095 1.00 94.75 82 PRO A O 1
ATOM 613 N N . ALA A 1 83 ? 14.576 -3.555 -13.725 1.00 93.56 83 ALA A N 1
ATOM 614 C CA . ALA A 1 83 ? 14.194 -2.446 -14.608 1.00 93.56 83 ALA A CA 1
ATOM 615 C C . ALA A 1 83 ? 13.145 -2.830 -15.672 1.00 93.56 83 ALA A C 1
ATOM 617 O O . ALA A 1 83 ? 12.228 -2.058 -15.949 1.00 93.56 83 ALA A O 1
ATOM 618 N N . ASP A 1 84 ? 13.235 -4.036 -16.227 1.00 95.50 84 ASP A N 1
ATOM 619 C CA . ASP A 1 84 ? 12.267 -4.601 -17.175 1.00 95.50 84 ASP A CA 1
ATOM 620 C C . ASP A 1 84 ? 10.891 -4.884 -16.537 1.00 95.50 84 ASP A C 1
ATOM 622 O O . ASP A 1 84 ? 9.866 -4.861 -17.218 1.00 95.50 84 ASP A O 1
ATOM 626 N N . GLY A 1 85 ? 10.838 -5.061 -15.216 1.00 96.12 85 GLY A N 1
ATOM 627 C CA . GLY A 1 85 ? 9.610 -5.214 -14.437 1.00 96.12 85 GLY A CA 1
ATOM 628 C C . GLY A 1 85 ? 8.930 -3.902 -14.030 1.00 96.12 85 GLY A C 1
ATOM 629 O O . GLY A 1 85 ? 7.811 -3.940 -13.512 1.00 96.12 85 GLY A O 1
ATOM 630 N N . HIS A 1 86 ? 9.552 -2.735 -14.251 1.00 96.19 86 HIS A N 1
ATOM 631 C CA . HIS A 1 86 ? 9.035 -1.447 -13.755 1.00 96.19 86 HIS A CA 1
ATOM 632 C C . HIS A 1 86 ? 7.663 -1.098 -14.334 1.00 96.19 86 HIS A C 1
ATOM 634 O O . HIS A 1 86 ? 6.780 -0.667 -13.594 1.00 96.19 86 HIS A O 1
ATOM 640 N N . ALA A 1 87 ? 7.461 -1.322 -15.635 1.00 95.94 87 ALA A N 1
ATOM 641 C CA . ALA A 1 87 ? 6.183 -1.049 -16.292 1.00 95.94 87 ALA A CA 1
ATOM 642 C C . ALA A 1 87 ? 5.059 -1.943 -15.739 1.00 95.94 87 ALA A C 1
ATOM 644 O O . ALA A 1 87 ? 3.997 -1.450 -15.366 1.00 95.94 87 ALA A O 1
ATOM 645 N N . VAL A 1 88 ? 5.322 -3.247 -15.598 1.00 96.81 88 VAL A N 1
ATOM 646 C CA . VAL A 1 88 ? 4.360 -4.219 -15.049 1.00 96.81 88 VAL A CA 1
ATOM 647 C C . VAL A 1 88 ? 4.020 -3.895 -13.595 1.00 96.81 88 VAL A C 1
ATOM 649 O O . VAL A 1 88 ? 2.854 -3.941 -13.199 1.00 96.81 88 VAL A O 1
ATOM 652 N N . PHE A 1 89 ? 5.024 -3.529 -12.794 1.00 97.31 89 PHE A N 1
ATOM 653 C CA . PHE A 1 89 ? 4.816 -3.081 -11.422 1.00 97.31 89 PHE A CA 1
ATOM 654 C C . PHE A 1 89 ? 3.915 -1.845 -11.380 1.00 97.31 89 PHE A C 1
ATOM 656 O O . PHE A 1 89 ? 2.972 -1.792 -10.588 1.00 97.31 89 PHE A O 1
ATOM 663 N N . ALA A 1 90 ? 4.177 -0.867 -12.248 1.00 96.19 90 ALA A N 1
ATOM 664 C CA . ALA A 1 90 ? 3.422 0.370 -12.264 1.00 96.19 90 ALA A CA 1
ATOM 665 C C . ALA A 1 90 ? 1.948 0.151 -12.634 1.00 96.19 90 ALA A C 1
ATOM 667 O O . ALA A 1 90 ? 1.063 0.629 -11.920 1.00 96.19 90 ALA A O 1
ATOM 668 N N . GLU A 1 91 ? 1.685 -0.624 -13.688 1.00 96.12 91 GLU A N 1
ATOM 669 C CA . GLU A 1 91 ? 0.328 -1.011 -14.091 1.00 96.12 91 GLU A CA 1
ATOM 670 C C . GLU A 1 91 ? -0.412 -1.734 -12.966 1.00 96.12 91 GLU A C 1
ATOM 672 O O . GLU A 1 91 ? -1.564 -1.418 -12.656 1.00 96.12 91 GLU A O 1
ATOM 677 N N . ARG A 1 92 ? 0.273 -2.651 -12.271 1.00 96.50 92 ARG A N 1
ATOM 678 C CA . ARG A 1 92 ? -0.308 -3.363 -11.132 1.00 96.50 92 ARG A CA 1
ATOM 679 C C . ARG A 1 92 ? -0.753 -2.409 -10.028 1.00 96.50 92 ARG A C 1
ATOM 681 O O . ARG A 1 92 ? -1.871 -2.566 -9.546 1.00 96.50 92 ARG A O 1
ATOM 688 N N . ILE A 1 93 ? 0.086 -1.449 -9.628 1.00 96.94 93 ILE A N 1
ATOM 689 C CA . ILE A 1 93 ? -0.249 -0.478 -8.571 1.00 96.94 93 ILE A CA 1
ATOM 690 C C . ILE A 1 93 ? -1.451 0.379 -8.976 1.00 96.94 93 ILE A C 1
ATOM 692 O O . ILE A 1 93 ? -2.388 0.518 -8.192 1.00 96.94 93 ILE A O 1
ATOM 696 N N . MET A 1 94 ? -1.461 0.910 -10.202 1.00 95.50 94 MET A N 1
ATOM 697 C CA . MET A 1 94 ? -2.569 1.731 -10.707 1.00 95.50 94 MET A CA 1
ATOM 698 C C . MET A 1 94 ? -3.881 0.944 -10.810 1.00 95.50 94 MET A C 1
ATOM 700 O O . MET A 1 94 ? -4.958 1.507 -10.634 1.00 95.50 94 MET A O 1
ATOM 704 N N . GLY A 1 95 ? -3.793 -0.362 -11.064 1.00 95.00 95 GLY A N 1
ATOM 705 C CA . GLY A 1 95 ? -4.939 -1.254 -11.170 1.00 95.00 95 GLY A CA 1
ATOM 706 C C . GLY A 1 95 ? -5.515 -1.747 -9.840 1.00 95.00 95 GLY A C 1
ATOM 707 O O . GLY A 1 95 ? -6.526 -2.450 -9.881 1.00 95.00 95 GLY A O 1
ATOM 708 N N . LEU A 1 96 ? -4.924 -1.435 -8.680 1.00 95.81 96 LEU A N 1
ATOM 709 C CA . LEU A 1 96 ? -5.385 -1.965 -7.390 1.00 95.81 96 LEU A CA 1
ATOM 710 C C . LEU A 1 96 ? -6.789 -1.474 -7.019 1.00 95.81 96 LEU A C 1
ATOM 712 O O . LEU A 1 96 ? -7.117 -0.299 -7.160 1.00 95.81 96 LEU A O 1
ATOM 716 N N . ALA A 1 97 ? -7.596 -2.378 -6.452 1.00 92.81 97 ALA A N 1
ATOM 717 C CA . ALA A 1 97 ? -8.966 -2.086 -6.026 1.00 92.81 97 ALA A CA 1
ATOM 718 C C . ALA A 1 97 ? -9.055 -0.937 -5.009 1.00 92.81 97 ALA A C 1
ATOM 720 O O . ALA A 1 97 ? -10.016 -0.182 -5.047 1.00 92.81 97 ALA A O 1
ATOM 721 N N . GLN A 1 98 ? -8.032 -0.755 -4.166 1.00 93.00 98 GLN A N 1
ATOM 722 C CA . GLN A 1 98 ? -7.958 0.358 -3.216 1.00 93.00 98 GLN A CA 1
ATOM 723 C C . GLN A 1 98 ? -8.095 1.738 -3.889 1.00 93.00 98 GLN A C 1
ATOM 725 O O . GLN A 1 98 ? -8.609 2.665 -3.273 1.00 93.00 98 GLN A O 1
ATOM 730 N N . PHE A 1 99 ? -7.653 1.880 -5.141 1.00 93.94 99 PHE A N 1
ATOM 731 C CA . PHE A 1 99 ? -7.728 3.141 -5.883 1.00 93.94 99 PHE A CA 1
ATOM 732 C C . PHE A 1 99 ? -8.924 3.203 -6.841 1.00 93.94 99 PHE A C 1
ATOM 734 O O . PHE A 1 99 ? -9.147 4.224 -7.489 1.00 93.94 99 PHE A O 1
ATOM 741 N N . ARG A 1 100 ? -9.720 2.130 -6.934 1.00 83.56 100 ARG A N 1
ATOM 742 C CA . ARG A 1 100 ? -10.946 2.095 -7.735 1.00 83.56 100 ARG A CA 1
ATOM 743 C C . ARG A 1 100 ? -12.089 2.641 -6.879 1.00 83.56 100 ARG A C 1
ATOM 745 O O . ARG A 1 100 ? -12.560 1.961 -5.978 1.00 83.56 100 ARG A O 1
ATOM 752 N N . GLY A 1 101 ? -12.524 3.869 -7.155 1.00 61.91 101 GLY A N 1
ATOM 753 C CA . GLY A 1 101 ? -13.650 4.494 -6.447 1.00 61.91 101 GLY A CA 1
ATOM 754 C C . GLY A 1 101 ? -13.273 5.369 -5.249 1.00 61.91 101 GLY A C 1
ATOM 755 O O . GLY A 1 101 ? -14.155 5.729 -4.479 1.00 61.91 101 GLY A O 1
ATOM 756 N N . ALA A 1 102 ? -12.002 5.761 -5.105 1.00 53.97 102 ALA A N 1
ATOM 757 C CA . ALA A 1 102 ? -11.611 6.843 -4.198 1.00 53.97 102 ALA A CA 1
ATOM 758 C C . ALA A 1 102 ? -12.019 8.211 -4.790 1.00 53.97 102 ALA A C 1
ATOM 760 O O . ALA A 1 102 ? -11.182 9.020 -5.180 1.00 53.97 102 ALA A O 1
ATOM 761 N N . SER A 1 103 ? -13.327 8.429 -4.910 1.00 40.94 103 SER A N 1
ATOM 762 C CA . SER A 1 103 ? -13.928 9.758 -4.835 1.00 40.94 103 SER A CA 1
ATOM 763 C C . SER A 1 103 ? -14.290 9.974 -3.364 1.00 40.94 103 SER A C 1
ATOM 765 O O . SER A 1 103 ? -14.860 9.082 -2.739 1.00 40.94 103 SER A O 1
ATOM 767 N N . GLU A 1 104 ? -13.852 11.097 -2.802 1.00 35.56 104 GLU A N 1
ATOM 768 C CA . GLU A 1 104 ? -13.974 11.475 -1.387 1.00 35.56 104 GLU A CA 1
ATOM 769 C C . GLU A 1 104 ? -15.370 11.225 -0.776 1.00 35.56 104 GLU A C 1
ATOM 771 O O . GLU A 1 104 ? -16.380 11.394 -1.465 1.00 35.56 104 GLU A O 1
ATOM 776 N N . PRO A 1 105 ? -15.474 10.889 0.526 1.00 41.41 105 PRO A N 1
ATOM 777 C CA . PRO A 1 105 ? -16.676 11.209 1.280 1.00 41.41 105 PRO A CA 1
ATOM 778 C C . PRO A 1 105 ? -16.734 12.728 1.537 1.00 41.41 105 PRO A C 1
ATOM 780 O O . PRO A 1 105 ? -15.701 13.360 1.748 1.00 41.41 105 PRO A O 1
ATOM 783 N N . ALA A 1 106 ? -17.962 13.249 1.473 1.00 33.97 106 ALA A N 1
ATOM 784 C CA . ALA A 1 106 ? -18.390 14.651 1.539 1.00 33.97 106 ALA A CA 1
ATOM 785 C C . ALA A 1 106 ? -17.805 15.511 2.673 1.00 33.97 106 ALA A C 1
ATOM 787 O O . ALA A 1 106 ? -17.558 14.969 3.775 1.00 33.97 106 ALA A O 1
#

Radius of gyration: 13.58 Å; chains: 1; bounding box: 33×30×35 Å

Foldseek 3Di:
DVCQVDWDKDWFQDPDLAVQLVLVVVQWFKFWDDDDPPRPTTIMTTRPVNVVCCVVVVTGTDEVVSLVVLVVDPSNHHPPQDPVCPVVSNVSSCPDPSHVPPPDDD

Secondary structure (DSSP, 8-state):
-TTTTS--EEEES---HHHHHHHHHTT-EEEEEPPBTTBS-EEEEE-HHHHTTTTTTT-EE--HHHHHHHTT-TT-S-TTS-GGGHHHHHHHHHT-GGGTT-----

Sequence (106 aa):
AACGEHDTELFTYSASTSVRAALLAAGFVVGRGVPTGTKLETTLAMTPSAALRSVARGRVLLGTEWLERWRRSDARVPSDVPADGHAVFAERIMGLAQFRGASEPA

pLDDT: mean 88.7, std 13.99, range [33.97, 97.44]